Protein AF-A0A8T6CE85-F1 (afdb_monomer_lite)

Structure (mmCIF, N/CA/C/O backbone):
data_AF-A0A8T6CE85-F1
#
_entry.id   AF-A0A8T6CE85-F1
#
loop_
_atom_site.group_PDB
_atom_site.id
_atom_site.type_symbol
_atom_site.label_atom_id
_atom_site.label_alt_id
_atom_site.label_comp_id
_atom_site.label_asym_id
_atom_site.label_entity_id
_atom_site.label_seq_id
_atom_site.pdbx_PDB_ins_code
_atom_site.Cartn_x
_atom_site.Cartn_y
_atom_site.Cartn_z
_atom_site.occupancy
_atom_site.B_iso_or_equiv
_atom_site.auth_seq_id
_atom_site.auth_comp_id
_atom_site.auth_asym_id
_atom_site.auth_atom_id
_atom_site.pdbx_PDB_model_num
ATOM 1 N N . MET A 1 1 ? 14.007 -44.564 -42.582 1.00 44.34 1 MET A N 1
ATOM 2 C CA . MET A 1 1 ? 14.171 -45.290 -41.303 1.00 44.34 1 MET A CA 1
ATOM 3 C C . MET A 1 1 ? 15.351 -44.681 -40.561 1.00 44.34 1 MET A C 1
ATOM 5 O O . MET A 1 1 ? 16.484 -44.945 -40.922 1.00 44.34 1 MET A O 1
ATOM 9 N N . GLY A 1 2 ? 15.087 -43.804 -39.596 1.00 45.00 2 GLY A N 1
ATOM 10 C CA . GLY A 1 2 ? 16.098 -43.185 -38.737 1.00 45.00 2 GLY A CA 1
ATOM 11 C C . GLY A 1 2 ? 15.458 -42.980 -37.371 1.00 45.00 2 GLY A C 1
ATOM 12 O O . GLY A 1 2 ? 14.391 -42.377 -37.275 1.00 45.00 2 GLY A O 1
ATOM 13 N N . GLN A 1 3 ? 16.021 -43.636 -36.366 1.00 41.56 3 GLN A N 1
ATOM 14 C CA . GLN A 1 3 ? 15.380 -43.956 -35.096 1.00 41.56 3 GLN A CA 1
ATOM 15 C C . GLN A 1 3 ? 15.123 -42.708 -34.237 1.00 41.56 3 GLN A C 1
ATOM 17 O O . GLN A 1 3 ? 16.010 -41.885 -34.022 1.00 41.56 3 GLN A O 1
ATOM 22 N N . ARG A 1 4 ? 13.896 -42.600 -33.711 1.00 41.69 4 ARG A N 1
ATOM 23 C CA . ARG A 1 4 ? 13.518 -41.654 -32.655 1.00 41.69 4 ARG A CA 1
ATOM 24 C C . ARG A 1 4 ? 14.183 -42.095 -31.349 1.00 41.69 4 ARG A C 1
ATOM 26 O O . ARG A 1 4 ? 13.784 -43.108 -30.784 1.00 41.69 4 ARG A O 1
ATOM 33 N N . GLN A 1 5 ? 15.165 -41.343 -30.860 1.00 44.72 5 GLN A N 1
ATOM 34 C CA . GLN A 1 5 ? 15.649 -41.505 -29.488 1.00 44.72 5 GLN A CA 1
ATOM 35 C C . GLN A 1 5 ? 14.696 -40.780 -28.533 1.00 44.72 5 GLN A C 1
ATOM 37 O O . GLN A 1 5 ? 14.535 -39.561 -28.591 1.00 44.72 5 GLN A O 1
ATOM 42 N N . GLY A 1 6 ? 14.026 -41.560 -27.683 1.00 44.22 6 GLY A N 1
ATOM 43 C CA . GLY A 1 6 ? 13.186 -41.062 -26.602 1.00 44.22 6 GLY A CA 1
ATOM 44 C C . GLY A 1 6 ? 14.033 -40.375 -25.535 1.00 44.22 6 GLY A C 1
ATOM 45 O O . GLY A 1 6 ? 14.930 -40.982 -24.957 1.00 44.22 6 GLY A O 1
ATOM 46 N N . GLN A 1 7 ? 13.739 -39.104 -25.266 1.00 43.53 7 GLN A N 1
ATOM 47 C CA . GLN A 1 7 ? 14.245 -38.422 -24.081 1.00 43.53 7 GLN A CA 1
ATOM 48 C C . GLN A 1 7 ? 13.343 -38.762 -22.892 1.00 43.53 7 GLN A C 1
ATOM 50 O O . GLN A 1 7 ? 12.156 -38.436 -22.881 1.00 43.53 7 GLN A O 1
ATOM 55 N N . SER A 1 8 ? 13.926 -39.432 -21.899 1.00 44.94 8 SER A N 1
ATOM 56 C CA . SER A 1 8 ? 13.305 -39.737 -20.610 1.00 44.94 8 SER A CA 1
ATOM 57 C C . SER A 1 8 ? 12.873 -38.463 -19.865 1.00 44.94 8 SER A C 1
ATOM 59 O O . SER A 1 8 ? 13.558 -37.437 -19.952 1.00 44.94 8 SER A O 1
ATOM 61 N N . PRO A 1 9 ? 11.780 -38.501 -19.081 1.00 45.69 9 PRO A N 1
ATOM 62 C CA . PRO A 1 9 ? 11.317 -37.335 -18.345 1.00 45.69 9 PRO A CA 1
ATOM 63 C C . PRO A 1 9 ? 12.314 -36.984 -17.235 1.00 45.69 9 PRO A C 1
ATOM 65 O O . PRO A 1 9 ? 12.627 -37.807 -16.377 1.00 45.69 9 PRO A O 1
ATOM 68 N N . LYS A 1 10 ? 12.807 -35.739 -17.235 1.00 54.28 10 LYS A N 1
ATOM 69 C CA . LYS A 1 10 ? 13.607 -35.183 -16.135 1.00 54.28 10 LYS A CA 1
ATOM 70 C C . LYS A 1 10 ? 12.766 -35.190 -14.855 1.00 54.28 10 LYS A C 1
ATOM 72 O O . LYS A 1 10 ? 11.832 -34.402 -14.720 1.00 54.28 10 LYS A O 1
ATOM 77 N N . THR A 1 11 ? 13.115 -36.060 -13.912 1.00 50.75 11 THR A N 1
ATOM 78 C CA . THR A 1 11 ? 12.509 -36.137 -12.580 1.00 50.75 11 THR A CA 1
ATOM 79 C C . THR A 1 11 ? 12.639 -34.787 -11.876 1.00 50.75 11 THR A C 1
ATOM 81 O O . THR A 1 11 ? 13.732 -34.360 -11.496 1.00 50.75 11 THR A O 1
ATOM 84 N N . ARG A 1 12 ? 11.513 -34.087 -11.719 1.00 55.78 12 ARG A N 1
ATOM 85 C CA . ARG A 1 12 ? 11.415 -32.840 -10.960 1.00 55.78 12 ARG A CA 1
ATOM 86 C C . ARG A 1 12 ? 11.691 -33.189 -9.496 1.00 55.78 12 ARG A C 1
ATOM 88 O O . ARG A 1 12 ? 10.834 -33.764 -8.834 1.00 55.78 12 ARG A O 1
ATOM 95 N N . ARG A 1 13 ? 12.902 -32.910 -8.998 1.00 55.94 13 ARG A N 1
ATOM 96 C CA . ARG A 1 13 ? 13.218 -33.063 -7.570 1.00 55.94 13 ARG A CA 1
ATOM 97 C C . ARG A 1 13 ? 12.265 -32.157 -6.795 1.00 55.94 13 ARG A C 1
ATOM 99 O O . ARG A 1 13 ? 12.385 -30.936 -6.864 1.00 55.94 13 ARG A O 1
ATOM 106 N N . SER A 1 14 ? 11.297 -32.749 -6.104 1.00 61.16 14 SER A N 1
ATOM 107 C CA . SER A 1 14 ? 10.464 -32.050 -5.136 1.00 61.16 14 SER A CA 1
ATOM 108 C C . SER A 1 14 ? 11.375 -31.608 -3.997 1.00 61.16 14 SER A C 1
ATOM 110 O O . SER A 1 14 ? 11.762 -32.415 -3.154 1.00 61.16 14 SER A O 1
ATOM 112 N N . SER A 1 15 ? 11.785 -30.341 -3.998 1.00 65.50 15 SER A N 1
ATOM 113 C CA . SER A 1 15 ? 12.433 -29.746 -2.837 1.00 65.50 15 SER A CA 1
ATOM 114 C C . SER A 1 15 ? 11.416 -29.758 -1.703 1.00 65.50 15 SER A C 1
ATOM 116 O O . SER A 1 15 ? 10.454 -28.989 -1.735 1.00 65.50 15 SER A O 1
ATOM 118 N N . THR A 1 16 ? 11.594 -30.653 -0.733 1.00 59.00 16 THR A N 1
ATOM 119 C CA . THR A 1 16 ? 10.831 -30.630 0.512 1.00 59.00 16 THR A CA 1
ATOM 120 C C . THR A 1 16 ? 10.913 -29.210 1.079 1.00 59.00 16 THR A C 1
ATOM 122 O O . THR A 1 16 ? 12.028 -28.686 1.202 1.00 59.00 16 THR A O 1
ATOM 125 N N . PRO A 1 17 ? 9.784 -28.538 1.366 1.00 61.66 17 PRO A N 1
ATOM 126 C CA . PRO A 1 17 ? 9.829 -27.210 1.957 1.00 61.66 17 PRO A CA 1
ATOM 127 C C . PRO A 1 17 ? 10.627 -27.298 3.260 1.00 61.66 17 PRO A C 1
ATOM 129 O O . PRO A 1 17 ? 10.388 -28.185 4.080 1.00 61.66 17 PRO A O 1
ATOM 132 N N . ARG A 1 18 ? 11.628 -26.422 3.425 1.00 67.75 18 ARG A N 1
ATOM 133 C CA . ARG A 1 18 ? 12.416 -26.352 4.662 1.00 67.75 18 ARG A CA 1
ATOM 134 C C . ARG A 1 18 ? 11.450 -26.132 5.820 1.00 67.7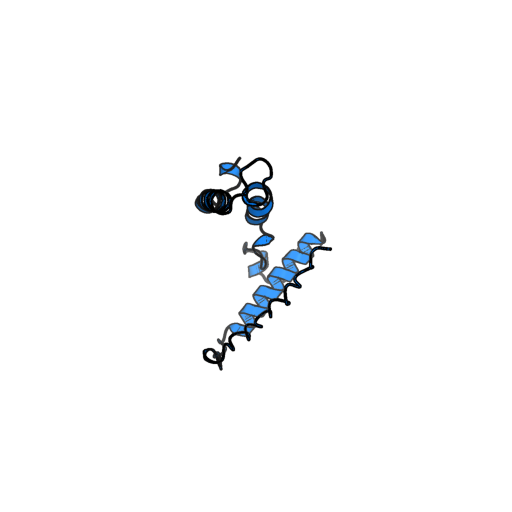5 18 ARG A C 1
ATOM 136 O O . ARG A 1 18 ? 10.853 -25.064 5.926 1.00 67.75 18 ARG A O 1
ATOM 143 N N . SER A 1 19 ? 11.315 -27.139 6.677 1.00 69.81 19 SER A N 1
ATOM 144 C CA . SER A 1 19 ? 10.572 -27.010 7.924 1.00 69.81 19 SER A CA 1
ATOM 145 C C . SER A 1 19 ? 11.264 -25.952 8.779 1.00 69.81 19 SER A C 1
ATOM 147 O O . SER A 1 19 ? 12.429 -26.113 9.150 1.00 69.81 19 SER A O 1
ATOM 149 N N . LEU A 1 20 ? 10.577 -24.850 9.078 1.00 71.50 20 LEU A N 1
ATOM 150 C CA . LEU A 1 20 ? 11.093 -23.756 9.909 1.00 71.50 20 LEU A CA 1
ATOM 151 C C . LEU A 1 20 ? 11.040 -24.117 11.407 1.00 71.50 20 LEU A C 1
ATOM 153 O O . LEU A 1 20 ? 10.618 -23.321 12.238 1.00 71.50 20 LEU A O 1
ATOM 157 N N . ASN A 1 21 ? 11.482 -25.327 11.762 1.00 68.88 21 ASN A N 1
ATOM 158 C CA . ASN A 1 21 ? 11.377 -25.865 13.124 1.00 68.88 21 ASN A CA 1
ATOM 159 C C . ASN A 1 21 ? 12.187 -25.058 14.151 1.00 68.88 21 ASN A C 1
ATOM 161 O O . ASN A 1 21 ? 11.845 -25.052 15.325 1.00 68.88 21 ASN A O 1
ATOM 165 N N . HIS A 1 22 ? 13.230 -24.342 13.717 1.00 72.00 22 HIS A N 1
ATOM 166 C CA . HIS A 1 22 ? 14.067 -23.516 14.595 1.00 72.00 22 HIS A CA 1
ATOM 167 C C . HIS A 1 22 ? 13.352 -22.278 15.162 1.00 72.00 22 HIS A C 1
ATOM 169 O O . HIS A 1 22 ? 13.874 -21.639 16.068 1.00 72.00 22 HIS A O 1
ATOM 175 N N . LEU A 1 23 ? 12.184 -21.915 14.625 1.00 70.00 23 LEU A N 1
ATOM 176 C CA . LEU A 1 23 ? 11.417 -20.749 15.071 1.00 70.00 23 LEU A CA 1
ATOM 177 C C . LEU A 1 23 ? 10.409 -21.092 16.181 1.00 70.00 23 LEU A C 1
ATOM 179 O O . LEU A 1 23 ? 9.661 -20.213 16.607 1.00 70.00 23 LEU A O 1
ATOM 183 N N . ALA A 1 24 ? 10.346 -22.353 16.626 1.00 77.56 24 ALA A N 1
ATOM 184 C CA . ALA A 1 24 ? 9.305 -22.832 17.526 1.00 77.56 24 ALA A CA 1
ATOM 185 C C . ALA A 1 24 ? 9.782 -23.028 18.984 1.00 77.56 24 ALA A C 1
ATOM 187 O O . ALA A 1 24 ? 10.857 -23.591 19.196 1.00 77.56 24 ALA A O 1
ATOM 188 N N . PRO A 1 25 ? 8.952 -22.660 19.986 1.00 82.06 25 PRO A N 1
ATOM 189 C CA . PRO A 1 25 ? 7.752 -21.831 19.868 1.00 82.06 25 PRO A CA 1
ATOM 190 C C . PRO A 1 25 ? 8.121 -20.338 19.873 1.00 82.06 25 PRO A C 1
ATOM 192 O O . PRO A 1 25 ? 8.788 -19.850 20.786 1.00 82.06 25 PRO A O 1
ATOM 195 N N . ALA A 1 26 ? 7.649 -19.586 18.876 1.00 81.56 26 ALA A N 1
ATOM 196 C CA . ALA A 1 26 ? 7.765 -18.133 18.895 1.00 81.56 26 ALA A CA 1
ATOM 197 C C . ALA A 1 26 ? 6.978 -17.584 20.096 1.00 81.56 26 ALA A C 1
ATOM 199 O O . ALA A 1 26 ? 5.769 -17.794 20.213 1.00 81.56 26 ALA A O 1
ATOM 200 N N . LYS A 1 27 ? 7.664 -16.891 21.008 1.00 87.88 27 LYS A N 1
ATOM 201 C CA . LYS A 1 27 ? 7.031 -16.283 22.181 1.00 87.88 27 LYS A CA 1
ATOM 202 C C . LYS A 1 27 ? 6.154 -15.112 21.739 1.00 87.88 27 LYS A C 1
ATOM 204 O O . LYS A 1 27 ? 6.649 -14.138 21.172 1.00 87.88 27 LYS A O 1
ATOM 209 N N . VAL A 1 28 ? 4.856 -15.202 22.020 1.00 90.25 28 VAL A N 1
ATOM 210 C CA . VAL A 1 28 ? 3.889 -14.147 21.698 1.00 90.25 28 VAL A CA 1
ATOM 211 C C . VAL A 1 28 ? 4.182 -12.900 22.536 1.00 90.25 28 VAL A C 1
ATOM 213 O O . VAL A 1 28 ? 4.395 -12.973 23.747 1.00 90.25 28 VAL A O 1
ATOM 216 N N . SER A 1 29 ? 4.216 -11.748 21.873 1.00 93.12 29 SER A N 1
ATOM 217 C CA . SER A 1 29 ? 4.377 -10.440 22.510 1.00 93.12 29 SER A CA 1
ATOM 218 C C . SER A 1 29 ? 3.054 -9.966 23.123 1.00 93.12 29 SER A C 1
ATOM 220 O O . SER A 1 29 ? 1.985 -10.251 22.589 1.00 93.12 29 SER A O 1
ATOM 222 N N . ILE A 1 30 ? 3.118 -9.171 24.197 1.00 95.44 30 ILE A N 1
ATOM 223 C CA . ILE A 1 30 ? 1.931 -8.589 24.849 1.00 95.44 30 ILE A CA 1
ATOM 224 C C . ILE A 1 30 ? 1.077 -7.723 23.906 1.00 95.44 30 ILE A C 1
ATOM 226 O O . ILE A 1 30 ? -0.109 -7.538 24.152 1.00 95.44 30 ILE A O 1
ATOM 230 N N . VAL A 1 31 ? 1.658 -7.205 22.816 1.00 95.31 31 VAL A N 1
ATOM 231 C CA . VAL A 1 31 ? 0.947 -6.385 21.818 1.00 95.31 31 VAL A CA 1
ATOM 232 C C . VAL A 1 31 ? 0.502 -7.176 20.588 1.00 95.31 31 VAL A C 1
ATOM 234 O O . VAL A 1 31 ? 0.012 -6.576 19.635 1.00 95.31 31 VAL A O 1
ATOM 237 N N . TYR A 1 32 ? 0.678 -8.500 20.569 1.00 94.31 32 TYR A N 1
ATOM 238 C CA . TYR A 1 32 ? 0.371 -9.333 19.403 1.00 94.31 32 TYR A CA 1
ATOM 239 C C . TYR A 1 32 ? -1.074 -9.156 18.923 1.00 94.31 32 TYR A C 1
ATOM 241 O O . TYR A 1 32 ? -1.304 -8.820 17.762 1.00 94.31 32 TYR A O 1
ATOM 249 N N . GLU A 1 33 ? -2.040 -9.298 19.829 1.00 94.88 33 GLU A N 1
ATOM 250 C CA . GLU A 1 33 ? -3.463 -9.137 19.515 1.00 94.88 33 GLU A CA 1
ATOM 251 C C . GLU A 1 33 ? -3.779 -7.724 19.015 1.00 94.88 33 GLU A C 1
ATOM 253 O O . GLU A 1 33 ? -4.458 -7.542 18.001 1.00 94.88 33 GLU A O 1
ATOM 258 N N . SER A 1 34 ? -3.237 -6.709 19.689 1.00 95.12 34 SER A N 1
ATOM 259 C CA . SER A 1 34 ? -3.430 -5.307 19.315 1.00 95.12 34 SER A CA 1
ATOM 260 C C . SER A 1 34 ? -2.866 -5.005 17.926 1.00 95.12 34 SER A C 1
ATOM 262 O O . SER A 1 34 ? -3.511 -4.309 17.145 1.00 95.12 34 SER A O 1
ATOM 264 N N . LEU A 1 35 ? -1.702 -5.565 17.580 1.00 94.06 35 LEU A N 1
ATOM 265 C CA . LEU A 1 35 ? -1.085 -5.417 16.262 1.00 94.06 35 LEU A CA 1
ATOM 266 C C . LEU A 1 35 ? -1.987 -5.979 15.157 1.00 94.06 35 LEU A C 1
ATOM 268 O O . LEU A 1 35 ? -2.216 -5.309 14.147 1.00 94.06 35 LEU A O 1
ATOM 272 N N . TRP A 1 36 ? -2.509 -7.192 15.346 1.00 94.75 36 TRP A N 1
ATOM 273 C CA . TRP A 1 36 ? -3.366 -7.839 14.353 1.00 94.75 36 TRP A CA 1
ATOM 274 C C . TRP A 1 36 ? -4.717 -7.147 14.211 1.00 94.75 36 TRP A C 1
ATOM 276 O O . TRP A 1 36 ? -5.160 -6.921 13.084 1.00 94.75 36 TRP A O 1
ATOM 286 N N . ARG A 1 37 ? -5.336 -6.723 15.319 1.00 95.88 37 ARG A N 1
ATOM 287 C CA . ARG A 1 37 ? -6.566 -5.914 15.288 1.00 95.88 37 ARG A CA 1
ATOM 288 C C . ARG A 1 37 ? -6.353 -4.594 14.553 1.00 95.88 37 ARG A C 1
ATOM 290 O O . ARG A 1 37 ? -7.150 -4.245 13.685 1.00 95.88 37 ARG A O 1
ATOM 297 N N . PHE A 1 38 ? -5.248 -3.906 14.829 1.00 95.75 38 PHE A N 1
ATOM 298 C CA . PHE A 1 38 ? -4.894 -2.657 14.159 1.00 95.75 38 PHE A CA 1
ATOM 299 C C . PHE A 1 38 ? -4.647 -2.854 12.655 1.00 95.75 38 PHE A C 1
ATOM 301 O O . PHE A 1 38 ? -5.080 -2.049 11.830 1.00 95.75 38 PHE A O 1
ATOM 308 N N . ALA A 1 39 ? -3.973 -3.938 12.262 1.00 95.56 39 ALA A N 1
ATOM 309 C CA . ALA A 1 39 ? -3.783 -4.279 10.855 1.00 95.56 39 ALA A CA 1
ATOM 310 C C . ALA A 1 39 ? -5.115 -4.596 10.154 1.00 95.56 39 ALA A C 1
ATOM 312 O O . ALA A 1 39 ? -5.373 -4.062 9.075 1.00 95.56 39 ALA A O 1
ATOM 313 N N . ALA A 1 40 ? -5.973 -5.410 10.770 1.00 97.00 40 ALA A N 1
ATOM 314 C CA . ALA A 1 40 ? -7.277 -5.765 10.218 1.00 97.00 40 ALA A CA 1
ATOM 315 C C . ALA A 1 40 ? -8.174 -4.530 10.033 1.00 97.00 40 ALA A C 1
ATOM 317 O O . ALA A 1 40 ? -8.742 -4.341 8.956 1.00 97.00 40 ALA A O 1
ATOM 318 N N . GLU A 1 41 ? -8.237 -3.645 11.030 1.00 97.69 41 GLU A N 1
ATOM 319 C CA . GLU A 1 41 ? -9.063 -2.438 10.952 1.00 97.69 41 GLU A CA 1
ATOM 320 C C . GLU A 1 41 ? -8.555 -1.459 9.882 1.00 97.69 41 GLU A C 1
ATOM 322 O O . GLU A 1 41 ? -9.357 -0.912 9.127 1.00 97.69 41 GLU A O 1
ATOM 327 N N . ARG A 1 42 ? -7.232 -1.303 9.706 1.00 97.12 42 ARG A N 1
ATOM 328 C CA . ARG A 1 42 ? -6.682 -0.520 8.578 1.00 97.12 42 ARG A CA 1
ATOM 329 C C . ARG A 1 42 ? -7.135 -1.053 7.224 1.00 97.12 42 ARG A C 1
ATOM 331 O O . ARG A 1 42 ? -7.465 -0.267 6.335 1.00 97.12 42 ARG A O 1
ATOM 338 N N . GLN A 1 43 ? -7.157 -2.375 7.059 1.00 97.19 43 GLN A N 1
ATOM 339 C CA . GLN A 1 43 ? -7.626 -2.985 5.818 1.00 97.19 43 GLN A CA 1
ATOM 340 C C . GLN A 1 43 ? -9.140 -2.804 5.633 1.00 97.19 43 GLN A C 1
ATOM 342 O O . GLN A 1 43 ? -9.592 -2.531 4.521 1.00 97.19 43 GLN A O 1
ATOM 347 N N . ALA A 1 44 ? -9.924 -2.892 6.709 1.00 97.19 44 ALA A N 1
ATOM 348 C CA . ALA A 1 44 ? -11.359 -2.625 6.666 1.00 97.19 44 ALA A CA 1
ATOM 349 C C . ALA A 1 44 ? -11.655 -1.169 6.269 1.00 97.19 44 ALA A C 1
ATOM 351 O O . ALA A 1 44 ? -12.493 -0.929 5.399 1.00 97.19 44 ALA A O 1
ATOM 352 N N . VAL A 1 45 ? -10.921 -0.199 6.828 1.00 96.81 45 VAL A N 1
ATOM 353 C CA . VAL A 1 45 ? -10.992 1.218 6.433 1.00 96.81 45 VAL A CA 1
ATOM 354 C C . VAL A 1 45 ? -10.686 1.390 4.947 1.00 96.81 45 VAL A C 1
ATOM 356 O O . VAL A 1 45 ? -11.427 2.087 4.253 1.00 96.81 45 VAL A O 1
ATOM 359 N N . PHE A 1 46 ? -9.632 0.743 4.440 1.00 95.88 46 PHE A N 1
ATOM 360 C CA . PHE A 1 46 ? -9.311 0.764 3.012 1.00 95.88 46 PHE A CA 1
ATOM 361 C C . PHE A 1 46 ? -10.493 0.279 2.158 1.00 95.88 46 PHE A C 1
ATOM 363 O O . PHE A 1 46 ? -10.885 0.974 1.222 1.00 95.88 46 PHE A O 1
ATOM 370 N N . PHE A 1 47 ? -11.110 -0.857 2.503 1.00 97.06 47 PHE A N 1
ATOM 371 C CA . PHE A 1 47 ? -12.254 -1.383 1.752 1.00 97.06 47 PHE A CA 1
ATOM 372 C C . PHE A 1 47 ? -13.487 -0.479 1.826 1.00 97.06 47 PHE A C 1
ATOM 374 O O . PHE A 1 47 ? -14.090 -0.207 0.792 1.00 97.06 47 PHE A O 1
ATOM 381 N N . ARG A 1 48 ? -13.836 0.051 3.007 1.00 97.38 48 ARG A N 1
ATOM 382 C CA . ARG A 1 48 ? -14.958 0.998 3.163 1.00 97.38 48 ARG A CA 1
ATOM 383 C C . ARG A 1 48 ? -14.775 2.228 2.265 1.00 97.38 48 ARG A C 1
ATOM 385 O O . ARG A 1 48 ? -15.732 2.670 1.638 1.00 97.38 48 ARG A O 1
ATOM 392 N N . ARG A 1 49 ? -13.544 2.743 2.153 1.00 95.06 49 ARG A N 1
ATOM 393 C CA . ARG A 1 49 ? -13.199 3.846 1.238 1.00 95.06 49 ARG A CA 1
ATOM 394 C C . ARG A 1 49 ? -13.303 3.437 -0.228 1.00 95.06 49 ARG A C 1
ATOM 396 O O . ARG A 1 49 ? -13.871 4.183 -1.016 1.00 95.06 49 ARG A O 1
ATOM 403 N N . ALA A 1 50 ? -12.767 2.272 -0.587 1.00 94.94 50 ALA A N 1
ATOM 404 C CA . ALA A 1 50 ? -12.790 1.762 -1.958 1.00 94.94 50 ALA A CA 1
ATOM 405 C C . ALA A 1 50 ? -14.216 1.490 -2.470 1.00 94.94 50 ALA A C 1
ATOM 407 O O . ALA A 1 50 ? -14.470 1.640 -3.660 1.00 94.94 50 ALA A O 1
ATOM 408 N N . LEU A 1 51 ? -15.141 1.138 -1.573 1.00 97.50 51 LEU A N 1
ATOM 409 C CA . LEU A 1 51 ? -16.565 0.947 -1.869 1.00 97.50 51 LEU A CA 1
ATOM 410 C C . LEU A 1 51 ? -17.370 2.259 -1.915 1.00 97.50 51 LEU A C 1
ATOM 412 O O . LEU A 1 51 ? -18.557 2.226 -2.220 1.00 97.50 51 LEU A O 1
ATOM 416 N N . GLY A 1 52 ? -16.751 3.408 -1.622 1.00 97.00 52 GLY A N 1
ATOM 417 C CA . GLY A 1 52 ? -17.419 4.711 -1.668 1.00 97.00 52 GLY A CA 1
ATOM 418 C C . GLY A 1 52 ? -18.292 5.034 -0.452 1.00 97.00 52 GLY A C 1
ATOM 419 O O . GLY A 1 52 ? -19.096 5.961 -0.518 1.00 97.00 52 GLY A O 1
ATOM 420 N N . ASN A 1 53 ? -18.142 4.319 0.669 1.00 97.94 53 ASN A N 1
ATOM 421 C CA . ASN A 1 53 ? -18.923 4.603 1.875 1.00 97.94 53 ASN A CA 1
ATOM 422 C C . ASN A 1 53 ? -18.594 6.005 2.429 1.00 97.94 53 ASN A C 1
ATOM 424 O O . ASN A 1 53 ? -17.418 6.406 2.427 1.00 97.94 53 ASN A O 1
ATOM 428 N N . PRO A 1 54 ? -19.587 6.736 2.970 1.00 96.62 54 PRO A N 1
ATOM 429 C CA . PRO A 1 54 ? -19.346 8.035 3.585 1.00 96.62 54 PRO A CA 1
ATOM 430 C C . PRO A 1 54 ? -18.507 7.903 4.873 1.00 96.62 54 PRO A C 1
ATOM 432 O O . PRO A 1 54 ? -18.536 6.859 5.532 1.00 96.62 54 PRO A O 1
ATOM 435 N N . PRO A 1 55 ? -17.742 8.944 5.252 1.00 94.44 55 PRO A N 1
ATOM 436 C CA . PRO A 1 55 ? -17.055 8.979 6.539 1.00 94.44 55 PRO A CA 1
ATOM 437 C C . PRO A 1 55 ? -18.054 9.081 7.714 1.00 94.44 55 PRO A C 1
ATOM 439 O O . PRO A 1 55 ? -19.164 9.579 7.523 1.00 94.44 55 PRO A O 1
ATOM 442 N N . PRO A 1 56 ? -17.656 8.694 8.944 1.00 95.38 56 PRO A N 1
ATOM 443 C CA . PRO A 1 56 ? -16.344 8.167 9.328 1.00 95.38 56 PRO A CA 1
ATOM 444 C C . PRO A 1 56 ? -16.169 6.678 8.981 1.00 95.38 56 PRO A C 1
ATOM 446 O O . PRO A 1 56 ? -17.047 5.858 9.222 1.00 95.38 56 PRO A O 1
ATOM 449 N N . TRP A 1 57 ? -14.991 6.303 8.467 1.00 96.50 57 TRP A N 1
ATOM 450 C CA . TRP A 1 57 ? -14.711 4.912 8.071 1.00 96.50 57 TRP A CA 1
ATOM 451 C C . TRP A 1 57 ? -14.310 3.994 9.224 1.00 96.50 57 TRP A C 1
ATOM 453 O O . TRP A 1 57 ? -14.163 2.802 8.993 1.00 96.50 57 TRP A O 1
ATOM 463 N N . THR A 1 58 ? -14.081 4.518 10.426 1.00 96.88 58 THR A N 1
ATOM 464 C CA . THR A 1 58 ? -13.748 3.750 11.634 1.00 96.88 58 THR A CA 1
ATOM 465 C C . THR A 1 58 ? -14.057 4.571 12.883 1.00 96.88 58 THR A C 1
ATOM 467 O O . THR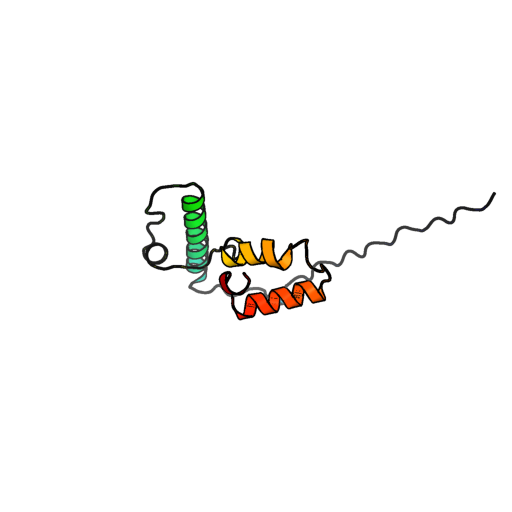 A 1 58 ? -14.071 5.805 12.830 1.00 96.88 58 THR A O 1
ATOM 470 N N . ALA A 1 59 ? -14.298 3.882 13.998 1.00 96.25 59 ALA A N 1
ATOM 471 C CA . ALA A 1 59 ? -14.412 4.487 15.322 1.00 96.25 59 ALA A CA 1
ATOM 472 C C . ALA A 1 59 ? -13.042 4.692 15.999 1.00 96.25 59 ALA A C 1
ATOM 474 O O . ALA A 1 59 ? -12.949 5.445 16.967 1.00 96.25 59 ALA A O 1
ATOM 475 N N . ASP A 1 60 ? -11.979 4.055 15.495 1.00 96.12 60 ASP A N 1
ATOM 476 C CA . ASP A 1 60 ? -10.623 4.205 16.021 1.00 96.12 60 ASP A CA 1
ATOM 477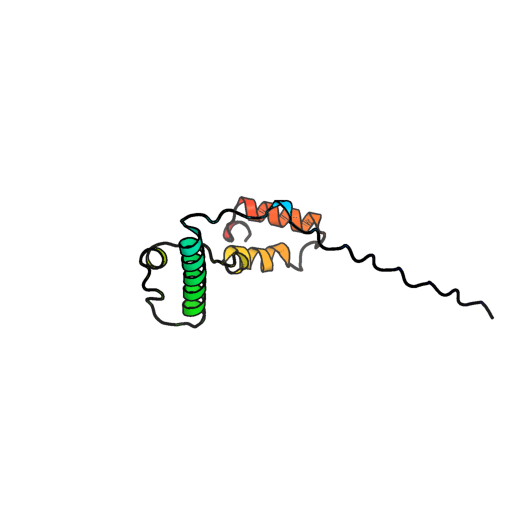 C C . ASP A 1 60 ? -10.085 5.616 15.714 1.00 96.12 60 ASP A C 1
ATOM 479 O O . ASP A 1 60 ? -9.931 6.022 14.558 1.00 96.12 60 ASP A O 1
ATOM 483 N N . THR A 1 61 ? -9.800 6.387 16.765 1.00 95.94 61 THR A N 1
ATOM 484 C CA . THR A 1 61 ? -9.346 7.779 16.646 1.00 95.94 61 THR A CA 1
ATOM 485 C C . THR A 1 61 ? -7.945 7.894 16.052 1.00 95.94 61 THR A C 1
ATOM 487 O O . THR A 1 61 ? -7.668 8.870 15.354 1.00 95.94 61 THR A O 1
ATOM 490 N N . VAL A 1 62 ? -7.075 6.904 16.260 1.00 95.62 62 VAL A N 1
ATOM 491 C CA . VAL A 1 62 ? -5.724 6.870 15.690 1.00 95.62 62 VAL A CA 1
ATOM 492 C C . VAL A 1 62 ? -5.819 6.680 14.180 1.00 95.62 62 VAL A C 1
ATOM 494 O O . VAL A 1 62 ? -5.246 7.457 13.416 1.00 95.62 62 VAL A O 1
ATOM 497 N N . LEU A 1 63 ? -6.603 5.700 13.733 1.00 95.81 63 LEU A N 1
ATOM 498 C CA . LEU A 1 63 ? -6.806 5.432 12.307 1.00 95.81 63 LEU A CA 1
ATOM 499 C C . LEU A 1 63 ? -7.596 6.528 11.589 1.00 95.81 63 LEU A C 1
ATOM 501 O O . LEU A 1 63 ? -7.429 6.712 10.383 1.00 95.81 63 LEU A O 1
ATOM 505 N N . ARG A 1 64 ? -8.437 7.270 12.316 1.00 94.69 64 ARG A N 1
ATOM 506 C CA . ARG A 1 64 ? -9.163 8.425 11.780 1.00 94.69 64 ARG A CA 1
ATOM 507 C C . ARG A 1 64 ? -8.273 9.655 11.605 1.00 94.69 64 ARG A C 1
ATOM 509 O O . ARG A 1 64 ? -8.427 10.371 10.619 1.00 94.69 64 ARG A O 1
ATOM 516 N N . ASN A 1 65 ? -7.378 9.915 12.558 1.00 95.19 65 ASN A N 1
ATOM 517 C CA . ASN A 1 65 ? -6.635 11.176 12.626 1.00 95.19 65 ASN A CA 1
ATOM 518 C C . ASN A 1 65 ? -5.256 11.111 11.946 1.00 95.19 65 ASN A C 1
ATOM 520 O O . ASN A 1 65 ? -4.753 12.143 11.502 1.00 95.19 65 ASN A O 1
ATOM 524 N N . TYR A 1 66 ? -4.643 9.928 11.837 1.00 95.31 66 TYR A N 1
ATOM 525 C CA . TYR A 1 66 ? -3.299 9.765 11.276 1.00 95.31 66 TYR A CA 1
ATOM 526 C C . TYR A 1 66 ? -3.300 8.985 9.960 1.00 95.31 66 TYR A C 1
ATOM 528 O O . TYR A 1 66 ? -4.115 8.095 9.719 1.00 95.31 66 TYR A O 1
ATOM 536 N N . LYS A 1 67 ? -2.336 9.308 9.090 1.00 90.94 67 LYS A N 1
ATOM 537 C CA . LYS A 1 67 ? -2.122 8.589 7.831 1.00 90.94 67 LYS A CA 1
ATOM 538 C C . LYS A 1 67 ? -1.161 7.429 8.055 1.00 90.94 67 LYS A C 1
ATOM 540 O O . LYS A 1 67 ? -0.001 7.638 8.394 1.00 90.94 67 LYS A O 1
ATOM 545 N N . PHE A 1 68 ? -1.633 6.222 7.777 1.00 93.62 68 PHE A N 1
ATOM 546 C CA . PHE A 1 68 ? -0.812 5.018 7.734 1.00 93.62 68 PHE A CA 1
ATOM 547 C C . PHE A 1 68 ? -0.659 4.531 6.297 1.00 93.62 68 PHE A C 1
ATOM 549 O O . PHE A 1 68 ? -1.470 4.838 5.422 1.00 93.62 68 PHE A O 1
ATOM 556 N N . THR A 1 69 ? 0.381 3.739 6.059 1.00 92.31 69 THR A N 1
ATOM 557 C CA . THR A 1 69 ? 0.511 2.973 4.820 1.00 92.31 69 THR A CA 1
ATOM 558 C C . THR A 1 69 ? -0.604 1.933 4.727 1.00 92.31 69 THR A C 1
ATOM 560 O O . THR A 1 69 ? -1.097 1.445 5.752 1.00 92.31 69 THR A O 1
ATOM 563 N N . ASN A 1 70 ? -1.004 1.572 3.506 1.00 95.19 70 ASN A N 1
ATOM 564 C CA . ASN A 1 70 ? -1.934 0.462 3.328 1.00 95.19 70 ASN A CA 1
ATOM 565 C C . ASN A 1 70 ? -1.303 -0.848 3.822 1.00 95.19 70 ASN A C 1
ATOM 567 O O . ASN A 1 70 ? -0.086 -1.034 3.744 1.00 95.19 70 ASN A O 1
ATOM 571 N N . VAL A 1 71 ? -2.136 -1.771 4.315 1.00 95.25 71 VAL A N 1
ATOM 572 C CA . VAL A 1 71 ? -1.683 -3.104 4.760 1.00 95.25 71 VAL A CA 1
ATOM 573 C C . VAL A 1 71 ? -1.012 -3.840 3.603 1.00 95.25 71 VAL A C 1
ATOM 575 O O . VAL A 1 71 ? 0.084 -4.374 3.752 1.00 95.25 71 VAL A O 1
ATOM 578 N N . TYR A 1 72 ? -1.611 -3.756 2.416 1.00 94.69 72 TYR A N 1
ATOM 579 C CA . TYR A 1 72 ? -0.966 -4.138 1.169 1.00 94.69 72 TYR A CA 1
ATOM 580 C C . TYR A 1 72 ? -0.272 -2.925 0.559 1.00 94.69 72 TYR A C 1
ATOM 582 O O . TYR A 1 72 ? -0.905 -2.095 -0.090 1.00 94.69 72 TYR A O 1
ATOM 590 N N . ARG A 1 73 ? 1.054 -2.849 0.714 1.00 93.50 73 ARG A N 1
ATOM 591 C CA . ARG A 1 73 ? 1.876 -1.749 0.175 1.00 93.50 73 ARG A CA 1
ATOM 592 C C . ARG A 1 73 ? 1.752 -1.571 -1.332 1.00 93.50 73 ARG A C 1
ATOM 594 O O . ARG A 1 73 ? 1.963 -0.471 -1.835 1.00 93.50 73 ARG A O 1
ATOM 601 N N . ALA A 1 74 ? 1.394 -2.631 -2.056 1.00 95.31 74 ALA A N 1
ATOM 602 C CA . ALA A 1 74 ? 1.079 -2.540 -3.472 1.00 95.31 74 ALA A CA 1
ATOM 603 C C . ALA A 1 74 ? -0.063 -1.551 -3.732 1.00 95.31 74 ALA A C 1
ATOM 605 O O . ALA A 1 74 ? 0.004 -0.856 -4.730 1.00 95.31 74 ALA A O 1
ATOM 606 N N . ALA A 1 75 ? -1.063 -1.438 -2.849 1.00 95.00 75 ALA A N 1
ATOM 607 C CA . ALA A 1 75 ? -2.238 -0.576 -3.013 1.00 95.00 75 ALA A CA 1
ATOM 608 C C . ALA A 1 75 ? -1.947 0.928 -2.859 1.00 95.00 75 ALA A C 1
ATOM 610 O O . ALA A 1 75 ? -2.785 1.758 -3.203 1.00 95.00 75 ALA A O 1
ATOM 611 N N . ASP A 1 76 ? -0.768 1.307 -2.361 1.00 94.56 76 ASP A N 1
ATOM 612 C CA . ASP A 1 76 ? -0.396 2.715 -2.247 1.00 94.56 76 ASP A CA 1
ATOM 613 C C . ASP A 1 76 ? -0.198 3.354 -3.624 1.00 94.56 76 ASP A C 1
ATOM 615 O O . ASP A 1 76 ? 0.412 2.754 -4.506 1.00 94.56 76 ASP A O 1
ATOM 619 N N . ARG A 1 77 ? -0.629 4.612 -3.786 1.00 94.38 77 ARG A N 1
ATOM 620 C CA . ARG A 1 77 ? -0.529 5.377 -5.047 1.00 94.38 77 ARG A CA 1
ATOM 621 C C . ARG A 1 77 ? 0.855 5.282 -5.703 1.00 94.38 77 ARG A C 1
ATOM 623 O O . ARG A 1 77 ? 0.960 4.981 -6.886 1.00 94.38 77 ARG A O 1
ATOM 630 N N . VAL A 1 78 ? 1.915 5.507 -4.926 1.00 9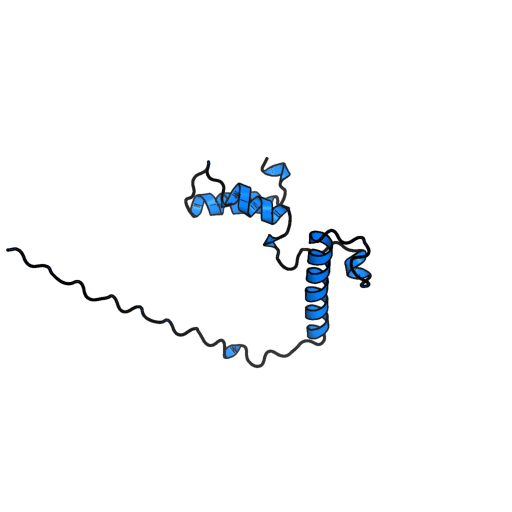5.56 78 VAL A N 1
ATOM 631 C CA . VAL A 1 78 ? 3.304 5.499 -5.420 1.00 95.56 78 VAL A CA 1
ATOM 632 C C . VAL A 1 78 ? 3.753 4.088 -5.815 1.00 95.56 78 VAL A C 1
ATOM 634 O O . VAL A 1 78 ? 4.437 3.917 -6.818 1.00 95.56 78 VAL A O 1
ATOM 637 N N . SER A 1 79 ? 3.337 3.059 -5.072 1.00 95.81 79 SER A N 1
ATOM 638 C CA . SER A 1 79 ? 3.620 1.661 -5.422 1.00 95.81 79 SER A CA 1
ATOM 639 C C . SER A 1 79 ? 2.874 1.229 -6.683 1.00 95.81 79 SER A C 1
ATOM 641 O O . SER A 1 79 ? 3.460 0.590 -7.550 1.00 95.81 79 SER A O 1
ATOM 643 N N . GLN A 1 80 ? 1.601 1.606 -6.811 1.00 96.44 80 GLN A N 1
ATOM 644 C CA . GLN A 1 80 ? 0.790 1.380 -8.006 1.00 96.44 80 GLN A CA 1
ATOM 645 C C . GLN A 1 80 ? 1.428 2.031 -9.244 1.00 96.44 80 GLN A C 1
ATOM 647 O O . GLN A 1 80 ? 1.456 1.410 -10.306 1.00 96.44 80 GLN A O 1
ATOM 652 N N . TYR A 1 81 ? 1.981 3.240 -9.099 1.00 97.31 81 TYR A N 1
ATOM 653 C CA . TYR A 1 81 ? 2.738 3.909 -10.157 1.00 97.31 81 TYR A CA 1
ATOM 654 C C . TYR A 1 81 ? 4.023 3.154 -10.510 1.00 97.31 81 TYR A C 1
ATOM 656 O O . TYR A 1 81 ? 4.235 2.842 -11.675 1.00 97.31 81 TYR A O 1
ATOM 664 N N . LEU A 1 82 ? 4.848 2.796 -9.517 1.00 97.00 82 LEU A N 1
ATOM 665 C CA . LEU A 1 82 ? 6.071 2.014 -9.733 1.00 97.00 82 LEU A CA 1
ATOM 666 C C . LEU A 1 82 ? 5.785 0.722 -10.509 1.00 97.00 82 LEU A C 1
ATOM 668 O O . LEU A 1 82 ? 6.467 0.405 -11.479 1.00 97.00 82 LEU A O 1
ATOM 672 N N . ILE A 1 83 ? 4.758 -0.019 -10.094 1.00 96.62 83 ILE A N 1
ATOM 673 C CA . ILE A 1 83 ? 4.385 -1.283 -10.728 1.00 96.62 83 ILE A CA 1
ATOM 674 C C . ILE A 1 83 ? 4.007 -1.051 -12.197 1.00 96.62 83 ILE A C 1
ATOM 676 O O . ILE A 1 83 ? 4.565 -1.710 -13.072 1.00 96.62 83 ILE A O 1
ATOM 680 N N . ARG A 1 84 ? 3.101 -0.108 -12.484 1.00 96.06 84 ARG A N 1
ATOM 681 C CA . ARG A 1 84 ? 2.583 0.102 -13.847 1.00 96.06 84 ARG A CA 1
ATOM 682 C C . ARG A 1 84 ? 3.559 0.825 -14.775 1.00 96.06 84 ARG A C 1
ATOM 684 O O . ARG A 1 84 ? 3.740 0.395 -15.904 1.00 96.06 84 ARG A O 1
ATOM 691 N N . ASN A 1 85 ? 4.185 1.895 -14.296 1.00 95.81 85 ASN A N 1
ATOM 692 C CA . ASN A 1 85 ? 4.889 2.875 -15.129 1.00 95.81 85 ASN A CA 1
ATOM 693 C C . ASN A 1 85 ? 6.420 2.775 -15.048 1.00 95.81 85 ASN A C 1
ATOM 695 O O . ASN A 1 85 ? 7.114 3.472 -15.783 1.00 95.81 85 ASN A O 1
ATOM 699 N N . VAL A 1 86 ? 6.968 1.929 -14.169 1.00 95.50 86 VAL A N 1
ATOM 700 C CA . VAL A 1 86 ? 8.427 1.736 -14.037 1.00 95.50 86 VAL A CA 1
ATOM 701 C C . VAL A 1 86 ? 8.818 0.284 -14.302 1.00 95.50 86 VAL A C 1
ATOM 703 O O . VAL A 1 86 ? 9.726 0.025 -15.096 1.00 95.50 86 VAL A O 1
ATOM 706 N N . ILE A 1 87 ? 8.128 -0.664 -13.656 1.00 96.50 87 ILE A N 1
ATOM 707 C CA . ILE A 1 87 ? 8.408 -2.102 -13.774 1.00 96.50 87 ILE A CA 1
ATOM 708 C C . ILE A 1 87 ? 7.823 -2.658 -15.072 1.00 96.50 87 ILE A C 1
ATOM 710 O O . ILE A 1 87 ? 8.571 -3.156 -15.909 1.00 96.50 87 ILE A O 1
ATOM 714 N N . TYR A 1 88 ? 6.506 -2.543 -15.257 1.00 95.56 88 TYR A N 1
ATOM 715 C CA . TYR A 1 88 ? 5.789 -3.099 -16.414 1.00 95.56 88 TYR A CA 1
ATOM 716 C C . TYR A 1 88 ? 5.643 -2.108 -17.576 1.00 95.56 88 TYR A C 1
ATOM 718 O O . TYR A 1 88 ? 4.678 -2.154 -18.337 1.00 95.56 88 TYR A O 1
ATOM 726 N N . ARG A 1 89 ? 6.622 -1.213 -17.718 1.00 92.62 89 ARG A N 1
ATOM 727 C CA . ARG A 1 89 ? 6.686 -0.221 -18.788 1.00 92.62 89 ARG A CA 1
ATOM 728 C C . ARG A 1 89 ? 7.195 -0.871 -20.082 1.00 92.62 89 ARG A C 1
ATOM 730 O O . ARG A 1 89 ? 8.308 -1.388 -20.102 1.00 92.62 89 ARG A O 1
ATOM 737 N N . GLY A 1 90 ? 6.372 -0.867 -21.132 1.00 93.31 90 GLY A N 1
ATOM 738 C CA . GLY A 1 90 ? 6.624 -1.618 -22.372 1.00 93.31 90 GLY A CA 1
ATOM 739 C C . GLY A 1 90 ? 7.537 -0.937 -23.398 1.00 93.31 90 GLY A C 1
ATOM 740 O O . GLY A 1 90 ? 8.048 -1.611 -24.283 1.00 93.31 90 GLY A O 1
ATOM 741 N N . ASP A 1 91 ? 7.761 0.373 -23.289 1.00 94.88 91 ASP A N 1
ATOM 742 C CA . ASP A 1 91 ? 8.609 1.160 -24.198 1.00 94.88 91 ASP A CA 1
ATOM 743 C C . ASP A 1 91 ? 10.102 1.161 -23.816 1.00 94.88 91 ASP A C 1
ATOM 745 O O . ASP A 1 91 ? 10.925 1.697 -24.553 1.00 94.88 91 ASP A O 1
ATOM 749 N N . LEU A 1 92 ? 10.472 0.552 -22.683 1.00 93.44 92 LEU A N 1
ATOM 750 C CA . LEU A 1 92 ? 11.854 0.472 -22.200 1.00 93.44 92 LEU A CA 1
ATOM 751 C C . LEU A 1 92 ? 12.368 -0.975 -22.178 1.00 93.44 92 LEU A C 1
ATOM 753 O O . LEU A 1 92 ? 11.573 -1.910 -22.063 1.00 93.44 92 LEU A O 1
ATOM 757 N N . PRO A 1 93 ? 13.700 -1.185 -22.196 1.00 95.25 93 PRO A N 1
ATOM 758 C CA . PRO A 1 93 ? 14.288 -2.512 -22.055 1.00 95.25 93 PRO A CA 1
ATOM 759 C C . PRO A 1 93 ? 13.761 -3.265 -20.826 1.00 95.25 93 PRO A C 1
ATOM 761 O O . PRO A 1 93 ? 13.749 -2.748 -19.701 1.00 95.25 93 PRO A O 1
ATOM 764 N N . SER A 1 94 ? 13.337 -4.509 -21.035 1.00 95.12 94 SER A N 1
ATOM 765 C CA . SER A 1 94 ? 12.731 -5.364 -20.008 1.00 95.12 94 SER A CA 1
ATOM 766 C C . SER A 1 94 ? 13.720 -6.350 -19.380 1.00 95.12 94 SER A C 1
ATOM 768 O O . SER A 1 94 ? 13.300 -7.297 -18.712 1.00 95.12 94 SER A O 1
ATOM 770 N N . SER A 1 95 ? 15.027 -6.176 -19.610 1.00 97.19 95 SER A N 1
ATOM 771 C CA . SER A 1 95 ? 16.029 -7.046 -18.996 1.00 97.19 95 SER A CA 1
ATOM 772 C C . SER A 1 95 ? 15.994 -6.877 -17.464 1.00 97.19 95 SER A C 1
ATOM 774 O O . SER A 1 95 ? 15.782 -5.759 -16.981 1.00 97.19 95 SER A O 1
ATOM 776 N N . PRO A 1 96 ? 16.181 -7.948 -16.664 1.00 97.19 96 PRO A N 1
ATOM 777 C CA . PRO A 1 96 ? 16.155 -7.830 -15.207 1.00 97.19 96 PRO A CA 1
ATOM 778 C C . PRO A 1 96 ? 17.117 -6.766 -14.639 1.00 97.19 96 PRO A C 1
ATOM 780 O O . PRO A 1 96 ? 16.688 -6.041 -13.741 1.00 97.19 96 PRO A O 1
ATOM 783 N N . PRO A 1 97 ? 18.357 -6.599 -15.154 1.00 98.06 97 PRO A N 1
ATOM 784 C CA . PRO A 1 97 ? 19.235 -5.503 -14.741 1.00 98.06 97 PRO A CA 1
ATOM 785 C C . PRO A 1 97 ? 18.658 -4.107 -15.013 1.00 98.06 97 PRO A C 1
ATOM 787 O O . PRO A 1 97 ? 18.688 -3.261 -14.120 1.00 98.06 97 PRO A O 1
ATOM 790 N N . ASP A 1 98 ? 18.078 -3.873 -16.195 1.00 96.94 98 ASP A N 1
ATOM 791 C CA . ASP A 1 98 ? 17.504 -2.567 -16.550 1.00 96.94 98 ASP A CA 1
ATOM 792 C C . ASP A 1 98 ? 16.285 -2.239 -15.681 1.00 96.94 98 ASP A C 1
ATOM 794 O O . ASP A 1 98 ? 16.147 -1.125 -15.171 1.00 96.94 98 ASP A O 1
ATOM 798 N N . VAL A 1 99 ? 15.402 -3.223 -15.476 1.00 97.19 99 VAL A N 1
ATOM 799 C CA . VAL A 1 99 ? 14.232 -3.092 -14.597 1.00 97.19 99 VAL A CA 1
ATOM 800 C C . VAL A 1 99 ? 14.680 -2.796 -13.167 1.00 97.19 99 VAL A C 1
ATOM 802 O O . VAL A 1 99 ? 14.156 -1.880 -12.534 1.00 97.19 99 VAL A O 1
ATOM 805 N N . PHE A 1 100 ? 15.666 -3.537 -12.658 1.00 97.69 100 PHE A N 1
ATOM 806 C CA . PHE A 1 100 ? 16.203 -3.338 -11.315 1.00 97.69 100 PHE A CA 1
ATOM 807 C C . PHE A 1 100 ? 16.791 -1.935 -11.139 1.00 97.69 100 PHE A C 1
ATOM 809 O O . PHE A 1 100 ? 16.465 -1.254 -10.167 1.00 97.69 100 PHE A O 1
ATOM 816 N N . PHE A 1 101 ? 17.585 -1.464 -12.102 1.00 96.69 101 PHE A N 1
ATOM 817 C CA . PHE A 1 101 ? 18.162 -0.123 -12.070 1.00 96.69 101 PHE A CA 1
ATOM 818 C C . PHE A 1 101 ? 17.086 0.973 -12.040 1.00 96.69 101 PHE A C 1
ATOM 820 O O . PHE A 1 101 ? 17.145 1.872 -11.198 1.00 96.69 101 PHE A O 1
ATOM 827 N N . ARG A 1 102 ? 16.041 0.859 -12.872 1.00 96.00 102 ARG A N 1
ATOM 828 C CA . ARG A 1 102 ? 14.896 1.789 -12.841 1.00 96.00 102 ARG A CA 1
ATOM 829 C C . ARG A 1 102 ? 14.173 1.780 -11.498 1.00 96.00 102 ARG A C 1
ATOM 831 O O . ARG A 1 102 ? 13.820 2.843 -10.987 1.00 96.00 102 ARG A O 1
ATOM 838 N N . ILE A 1 103 ? 13.976 0.598 -10.905 1.00 96.69 103 ILE A N 1
ATOM 839 C CA . ILE A 1 103 ? 13.385 0.477 -9.567 1.00 96.69 103 ILE A CA 1
ATOM 840 C C . ILE A 1 103 ? 14.248 1.218 -8.542 1.00 96.69 103 ILE A C 1
ATOM 842 O O . ILE A 1 103 ? 13.691 1.959 -7.736 1.00 96.69 103 ILE A O 1
ATOM 846 N N . LEU A 1 104 ? 15.575 1.053 -8.567 1.00 97.00 104 LEU A N 1
ATOM 847 C CA . LEU A 1 104 ? 16.476 1.734 -7.632 1.00 97.00 104 LEU A CA 1
ATOM 848 C C . LEU A 1 104 ? 16.391 3.258 -7.757 1.00 97.00 104 LEU A C 1
ATOM 850 O O . LEU A 1 104 ? 16.219 3.930 -6.741 1.00 97.00 104 LEU A O 1
ATOM 854 N N . ILE A 1 105 ? 16.435 3.794 -8.981 1.00 95.19 105 ILE A N 1
ATOM 855 C CA . ILE A 1 105 ? 16.299 5.239 -9.220 1.00 95.19 105 ILE A CA 1
ATOM 856 C C . ILE A 1 105 ? 14.959 5.744 -8.681 1.00 95.19 105 ILE A C 1
ATOM 858 O O . ILE A 1 105 ? 14.919 6.694 -7.902 1.00 95.19 105 ILE A O 1
ATOM 862 N N . PHE A 1 106 ? 13.854 5.080 -9.028 1.00 96.25 106 PHE A N 1
ATOM 863 C CA . PHE A 1 106 ? 12.533 5.483 -8.551 1.00 96.25 106 PHE A CA 1
ATOM 864 C C . PHE A 1 106 ? 12.430 5.418 -7.018 1.00 96.25 106 PHE A C 1
ATOM 866 O O . PHE A 1 106 ? 11.840 6.293 -6.381 1.00 96.25 106 PHE A O 1
ATOM 873 N N . LYS A 1 107 ? 13.021 4.389 -6.398 1.00 94.25 107 LYS A N 1
ATOM 874 C CA . LYS A 1 107 ? 13.030 4.201 -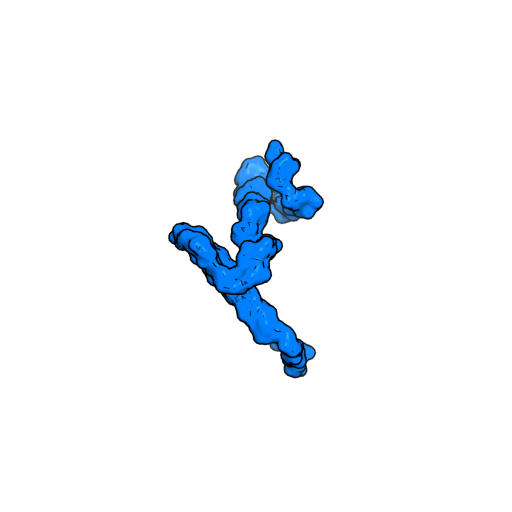4.941 1.00 94.25 107 LYS A CA 1
ATOM 875 C C . LYS A 1 107 ? 13.940 5.168 -4.195 1.00 94.25 107 LYS A C 1
ATOM 877 O O . LYS A 1 107 ? 13.716 5.339 -2.999 1.00 94.25 107 LYS A O 1
ATOM 882 N N . LEU A 1 108 ? 14.900 5.810 -4.855 1.00 95.56 108 LEU A N 1
ATOM 883 C CA . LEU A 1 108 ? 15.702 6.866 -4.243 1.00 95.56 108 LEU A CA 1
ATOM 884 C C . LEU A 1 108 ? 14.838 8.095 -3.928 1.00 95.56 108 LEU A C 1
ATOM 886 O O . LEU A 1 108 ? 14.901 8.628 -2.825 1.00 95.56 108 LEU A O 1
ATOM 890 N N . PHE A 1 109 ? 13.973 8.494 -4.865 1.00 92.94 109 PHE A N 1
ATOM 891 C CA . PHE A 1 109 ? 13.112 9.670 -4.705 1.00 92.94 109 P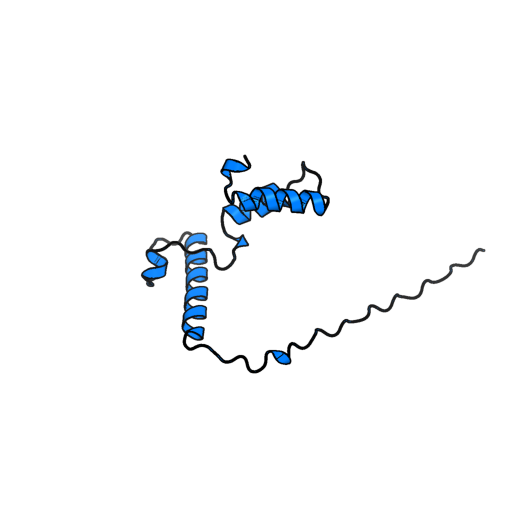HE A CA 1
ATOM 892 C C . PHE A 1 109 ? 11.750 9.349 -4.071 1.00 92.94 109 PHE A C 1
ATOM 894 O O . PHE A 1 109 ? 11.172 10.198 -3.398 1.00 92.94 109 PHE A O 1
ATOM 901 N N . ASN A 1 110 ? 11.220 8.132 -4.272 1.00 90.38 110 ASN A N 1
ATOM 902 C CA . ASN A 1 110 ? 9.871 7.707 -3.850 1.00 90.38 110 ASN A CA 1
ATOM 903 C C . ASN A 1 110 ? 8.756 8.711 -4.209 1.00 90.38 110 ASN A C 1
ATOM 905 O O . ASN A 1 110 ? 7.748 8.818 -3.502 1.00 90.38 110 ASN A O 1
ATOM 909 N N . LYS A 1 111 ? 8.924 9.437 -5.316 1.00 92.56 111 LYS A N 1
ATOM 910 C CA . LYS A 1 111 ? 8.062 10.538 -5.733 1.00 92.56 111 LYS A CA 1
ATOM 911 C C . LYS A 1 111 ? 7.741 10.394 -7.219 1.00 92.56 111 LYS A C 1
ATOM 913 O O . LYS A 1 111 ? 8.646 10.191 -8.020 1.00 92.56 111 LYS A O 1
ATOM 918 N N . ILE A 1 112 ? 6.454 10.452 -7.567 1.00 94.50 112 ILE A N 1
ATOM 919 C CA . ILE A 1 112 ? 5.987 10.256 -8.952 1.00 94.50 112 ILE A CA 1
ATOM 920 C C . ILE A 1 112 ? 6.473 11.411 -9.825 1.00 94.50 112 ILE A C 1
ATOM 922 O O . ILE A 1 112 ? 7.005 11.201 -10.904 1.00 94.50 112 ILE A O 1
ATOM 926 N N . GLU A 1 113 ? 6.383 12.617 -9.281 1.00 94.38 113 GLU A N 1
ATOM 927 C CA . GLU A 1 113 ? 6.687 13.881 -9.943 1.00 94.38 113 GLU A CA 1
ATOM 928 C C . GLU A 1 113 ? 8.186 14.058 -10.262 1.00 94.38 113 GLU A C 1
ATOM 930 O O . GLU A 1 113 ? 8.570 15.056 -10.847 1.00 94.38 113 GLU A O 1
ATOM 935 N N . THR A 1 114 ? 9.053 13.149 -9.805 1.00 91.44 114 THR A N 1
ATOM 936 C CA . THR A 1 114 ? 10.487 13.133 -10.151 1.00 91.44 114 THR A CA 1
ATOM 937 C C . THR A 1 114 ? 10.796 12.144 -11.277 1.00 91.44 114 THR A C 1
ATOM 939 O O . THR A 1 114 ? 11.891 12.163 -11.828 1.00 91.44 114 THR A O 1
ATOM 942 N N . TRP A 1 115 ? 9.863 11.241 -11.582 1.00 90.38 115 TRP A N 1
ATOM 943 C CA . TRP A 1 115 ? 9.994 10.267 -12.663 1.00 90.38 115 TRP A CA 1
ATOM 944 C C . TRP A 1 115 ? 9.357 10.746 -13.973 1.00 90.38 115 TRP A C 1
ATOM 946 O O . TRP A 1 115 ? 9.810 10.343 -15.044 1.00 90.38 115 TRP A O 1
ATOM 956 N N . GLU A 1 116 ? 8.297 11.551 -13.869 1.00 88.00 116 GLU A N 1
ATOM 957 C CA . GLU A 1 116 ? 7.683 12.295 -14.981 1.00 88.00 116 GLU A CA 1
ATOM 958 C C . GLU A 1 116 ? 8.525 13.515 -15.357 1.00 88.00 116 GLU A C 1
ATOM 960 O O . GLU A 1 116 ? 8.662 13.755 -16.577 1.00 88.00 116 GLU A O 1
#

Radius of gyration: 23.6 Å; chains: 1; bounding box: 39×59×66 Å

Secondary structure (DSSP, 8-state):
-----PPPP-----------GGG-SPPPPTTHHHHHHHHHHHHHHHHHHHTTPPSP--S-HHHHHS----SSGGGSHHHHHIIIIIIS-TTS---HHHHHHHHHHHHHH--GGGT-

Foldseek 3Di:
DDDDDDDDDDPDPPPDPPDPVVCPPPDDDPCNVVVVVVLVLLQQLVVCVVVPHDDPSDPDPCSRPDDDQRSPNCPDPLNVCCVVPQQVNPVDDNPPVRSVVSSVVCVVVSDPVVVD

Sequence (116 aa):
MGQRQGQSPKTRRSSTPRSLNHLAPAKVSIVYESLWRFAAERQAVFFRRALGNPPPWTADTVLRNYKFTNVYRAADRVSQYLIRNVIYRGDLPSSPPDVFFRILIFKLFNKIETWE

pLDDT: mean 86.96, std 16.57, range [41.56, 98.06]